Protein AF-A0A075HZK2-F1 (afdb_monomer_lite)

Secondary structure (DSSP, 8-state):
--B-TTT--B-BPPSS--TT---B-TTS-B---GGG-----PEEBTTT--EES-TT-TTTTT--GGGS-S-B--HHHHTSSSHHHHHHHHHHHH-GGG----

Organism: NCBI:txid1456333

Foldseek 3Di:
DDADPQPRHDFADPPPDDVPDDTDHPVRHRDDPCSVPPQQPFQAALQPGDGHDDSVPPCCVVDRVVPDDSNDHHPVLVPDPCSPVSSVVSCCVVPVVVVDDD

Structure (mmCIF, N/CA/C/O backbone):
data_AF-A0A075HZK2-F1
#
_entry.id   AF-A0A075HZK2-F1
#
loop_
_atom_site.group_PDB
_atom_site.id
_atom_site.type_symbol
_atom_site.label_atom_id
_atom_site.label_alt_id
_atom_site.label_comp_id
_atom_site.label_asym_id
_atom_site.label_entity_id
_atom_site.label_seq_id
_atom_site.pdbx_PDB_ins_code
_atom_site.Cartn_x
_atom_site.Cartn_y
_atom_site.Cartn_z
_atom_site.occupancy
_atom_site.B_iso_or_equiv
_atom_site.auth_seq_id
_atom_site.auth_comp_id
_atom_site.auth_asym_id
_atom_site.auth_atom_id
_atom_site.pdbx_PDB_model_num
ATOM 1 N N . MET A 1 1 ? 16.439 -8.357 -33.622 1.00 73.62 1 MET A N 1
ATOM 2 C CA . MET A 1 1 ? 16.044 -6.976 -33.263 1.00 73.62 1 MET A CA 1
ATOM 3 C C . MET A 1 1 ? 15.816 -6.953 -31.761 1.00 73.62 1 MET A C 1
ATOM 5 O O . MET A 1 1 ? 15.083 -7.829 -31.311 1.00 73.62 1 MET A O 1
ATOM 9 N N . PRO A 1 2 ? 16.485 -6.099 -30.967 1.00 88.50 2 PRO A N 1
ATOM 10 C CA . PRO A 1 2 ? 16.243 -6.085 -29.529 1.00 88.50 2 PRO A CA 1
ATOM 11 C C . PRO A 1 2 ? 14.803 -5.642 -29.257 1.00 88.50 2 PRO A C 1
ATOM 13 O O . PRO A 1 2 ? 14.248 -4.828 -29.991 1.00 88.50 2 PRO A O 1
ATOM 16 N N . SER A 1 3 ? 14.192 -6.184 -28.213 1.00 89.81 3 SER A N 1
ATOM 17 C CA . SER A 1 3 ? 12.870 -5.771 -27.755 1.00 89.81 3 SER A CA 1
ATOM 18 C C . SER A 1 3 ? 12.851 -5.680 -26.237 1.00 89.81 3 SER A C 1
ATOM 20 O O . SER A 1 3 ? 13.616 -6.350 -25.537 1.00 89.81 3 SER A O 1
ATOM 22 N N . CYS A 1 4 ? 11.977 -4.824 -25.719 1.00 86.50 4 CYS A N 1
ATOM 23 C CA . CYS A 1 4 ? 11.683 -4.800 -24.297 1.00 86.50 4 CYS A CA 1
ATOM 24 C C . CYS A 1 4 ? 10.988 -6.109 -23.903 1.00 86.50 4 CYS A C 1
ATOM 26 O O . CYS A 1 4 ? 9.945 -6.436 -24.462 1.00 86.50 4 CYS A O 1
ATOM 28 N N . ARG A 1 5 ? 11.522 -6.834 -22.913 1.00 83.25 5 ARG A N 1
ATOM 29 C CA . ARG A 1 5 ? 10.936 -8.101 -22.432 1.00 83.25 5 ARG A CA 1
ATOM 30 C C . ARG A 1 5 ? 9.567 -7.936 -21.758 1.00 83.25 5 ARG A C 1
ATOM 32 O O . ARG A 1 5 ? 8.838 -8.907 -21.637 1.00 83.25 5 ARG A O 1
ATOM 39 N N . ILE A 1 6 ? 9.229 -6.721 -21.319 1.00 82.19 6 ILE A N 1
ATOM 40 C CA . ILE A 1 6 ? 8.003 -6.433 -20.559 1.00 82.19 6 ILE A CA 1
ATOM 41 C C . ILE A 1 6 ? 6.846 -6.039 -21.483 1.00 82.19 6 ILE A C 1
ATOM 43 O O . ILE A 1 6 ? 5.732 -6.541 -21.359 1.00 82.19 6 ILE A O 1
ATOM 47 N N . CYS A 1 7 ? 7.085 -5.118 -22.421 1.00 85.50 7 CYS A N 1
ATOM 48 C CA . CYS A 1 7 ? 6.041 -4.636 -23.329 1.00 85.50 7 CYS A CA 1
ATOM 49 C C . CYS A 1 7 ? 6.147 -5.193 -24.751 1.00 85.50 7 CYS A C 1
ATOM 51 O O . CYS A 1 7 ? 5.319 -4.840 -25.586 1.00 85.50 7 CYS A O 1
ATOM 53 N N . ASN A 1 8 ? 7.141 -6.044 -25.030 1.00 86.81 8 ASN A N 1
ATOM 54 C CA . ASN A 1 8 ? 7.465 -6.584 -26.356 1.00 86.81 8 ASN A CA 1
ATOM 55 C C . ASN A 1 8 ? 7.733 -5.511 -27.426 1.00 86.81 8 ASN A C 1
ATOM 57 O O . ASN A 1 8 ? 7.808 -5.822 -28.615 1.00 86.81 8 ASN A O 1
ATOM 61 N N . LYS A 1 9 ? 7.924 -4.246 -27.021 1.00 88.88 9 LYS A N 1
ATOM 62 C CA . LYS A 1 9 ? 8.196 -3.142 -27.941 1.00 88.88 9 LYS A CA 1
ATOM 63 C C . LYS A 1 9 ? 9.569 -3.334 -28.599 1.00 88.88 9 LYS A C 1
ATOM 65 O O . LYS A 1 9 ? 10.545 -3.557 -27.875 1.00 88.88 9 LYS A O 1
ATOM 70 N N . PRO A 1 10 ? 9.676 -3.233 -29.935 1.00 91.69 10 PRO A N 1
ATOM 71 C CA . PRO A 1 10 ? 10.958 -3.267 -30.630 1.00 91.69 10 PRO A CA 1
ATOM 72 C C . PRO A 1 10 ? 11.811 -2.047 -30.275 1.00 91.69 10 PRO A C 1
ATOM 74 O O . PRO A 1 10 ? 11.316 -0.922 -30.286 1.00 91.69 10 PRO A O 1
ATOM 77 N N . LEU A 1 11 ? 13.094 -2.277 -30.016 1.00 92.94 11 LEU A N 1
ATOM 78 C CA . LEU A 1 11 ? 14.105 -1.267 -29.715 1.00 92.94 11 LEU A CA 1
ATOM 79 C C . LEU A 1 11 ? 15.227 -1.324 -30.759 1.00 92.94 11 LEU A C 1
ATOM 81 O O . LEU A 1 11 ? 15.292 -2.246 -31.581 1.00 92.94 11 LEU A O 1
ATOM 85 N N . ILE A 1 12 ? 16.129 -0.346 -30.721 1.00 93.69 12 ILE A N 1
ATOM 86 C CA . ILE A 1 12 ? 17.281 -0.270 -31.622 1.00 93.69 12 ILE A CA 1
ATOM 87 C C . ILE A 1 12 ? 18.594 -0.131 -30.847 1.00 93.69 12 ILE A C 1
ATOM 89 O O . ILE A 1 12 ? 18.651 0.467 -29.775 1.00 93.69 12 ILE A O 1
ATOM 93 N N . TRP A 1 13 ? 19.669 -0.691 -31.401 1.00 91.12 13 TRP A N 1
ATOM 94 C CA . TRP A 1 13 ? 21.030 -0.437 -30.930 1.00 91.12 13 TRP A CA 1
ATOM 95 C C . TRP A 1 13 ? 21.574 0.805 -31.631 1.00 91.12 13 TRP A C 1
ATOM 97 O O . TRP A 1 13 ? 21.607 0.846 -32.861 1.00 91.12 13 TRP A O 1
ATOM 107 N N . LYS A 1 14 ? 22.027 1.806 -30.868 1.00 86.81 14 LYS A N 1
ATOM 108 C CA . LYS A 1 14 ? 22.704 2.975 -31.439 1.00 86.81 14 LYS A CA 1
ATOM 109 C C . LYS A 1 14 ? 24.153 2.607 -31.745 1.00 86.81 14 LYS A C 1
ATOM 111 O O . LYS A 1 14 ? 24.897 2.263 -30.836 1.00 86.81 14 LYS A O 1
ATOM 116 N N . GLN A 1 15 ? 24.545 2.650 -33.015 1.00 84.19 15 GLN A N 1
ATOM 117 C CA . GLN A 1 15 ? 25.933 2.411 -33.405 1.00 84.19 15 GLN A CA 1
ATOM 118 C C . GLN A 1 15 ? 26.767 3.703 -33.321 1.00 84.19 15 GLN A C 1
ATOM 120 O O . GLN A 1 15 ? 26.261 4.768 -33.681 1.00 84.19 15 GLN A O 1
ATOM 125 N N . PRO A 1 16 ? 28.037 3.617 -32.884 1.00 86.69 16 PRO A N 1
ATOM 126 C CA . PRO A 1 16 ? 28.685 2.428 -32.319 1.00 86.69 16 PRO A CA 1
ATOM 127 C C . PRO A 1 16 ? 28.170 2.129 -30.898 1.00 86.69 16 PRO A C 1
ATOM 129 O O . PRO A 1 16 ? 28.043 3.047 -30.094 1.00 86.69 16 PRO A O 1
ATOM 132 N N . TYR A 1 17 ? 27.907 0.855 -30.583 1.00 85.62 17 TYR A N 1
ATOM 133 C CA . TYR A 1 17 ? 27.531 0.429 -29.228 1.00 85.62 17 TYR A CA 1
ATOM 134 C C . TYR A 1 17 ? 28.705 -0.259 -28.527 1.00 85.62 17 TYR A C 1
ATOM 136 O O . TYR A 1 17 ? 29.565 -0.875 -29.163 1.00 85.62 17 TYR A O 1
ATOM 144 N N . LYS A 1 18 ? 28.728 -0.175 -27.200 1.00 87.44 18 LYS A N 1
ATOM 145 C CA . LYS A 1 18 ? 29.703 -0.814 -26.314 1.00 87.44 18 LYS A CA 1
ATOM 146 C C . LYS A 1 18 ? 29.035 -1.905 -25.481 1.00 87.44 18 LYS A C 1
ATOM 148 O O . LYS A 1 18 ? 27.822 -1.918 -25.268 1.00 87.44 18 LYS A O 1
ATOM 153 N N . LYS A 1 19 ? 29.844 -2.841 -24.979 1.00 82.25 19 LYS A N 1
ATOM 154 C CA . LYS A 1 19 ? 29.381 -3.852 -24.021 1.00 82.25 19 LYS A CA 1
ATOM 155 C C . LYS A 1 19 ? 28.846 -3.139 -22.772 1.00 82.25 19 LYS A C 1
ATOM 157 O O . LYS A 1 19 ? 29.603 -2.445 -22.104 1.00 82.25 19 LYS A O 1
ATOM 162 N N . GLY A 1 20 ? 27.562 -3.328 -22.475 1.00 82.75 20 GLY A N 1
ATOM 163 C CA . GLY A 1 20 ? 26.865 -2.673 -21.362 1.00 82.75 20 GLY A CA 1
ATOM 164 C C . GLY A 1 20 ? 25.846 -1.611 -21.787 1.00 82.75 20 GLY A C 1
ATOM 165 O O . GLY A 1 20 ? 24.991 -1.256 -20.976 1.00 82.75 20 GLY A O 1
ATOM 166 N N . ASP A 1 21 ? 25.874 -1.161 -23.046 1.00 86.19 21 ASP A N 1
ATOM 167 C CA . ASP A 1 21 ? 24.846 -0.260 -23.568 1.00 86.19 21 ASP A CA 1
ATOM 168 C C . ASP A 1 21 ? 23.473 -0.944 -23.570 1.00 86.19 21 ASP A C 1
ATOM 170 O O . ASP A 1 21 ? 23.354 -2.172 -23.650 1.00 86.19 21 ASP A O 1
ATOM 174 N N . ARG A 1 22 ? 22.413 -0.138 -23.482 1.00 87.00 22 ARG A N 1
ATOM 175 C CA . ARG A 1 22 ? 21.027 -0.611 -23.540 1.00 87.00 22 ARG A CA 1
ATOM 176 C C . ARG A 1 22 ? 20.397 -0.210 -24.877 1.00 87.00 22 ARG A C 1
ATOM 178 O O . ARG A 1 22 ? 20.645 0.903 -25.339 1.00 87.00 22 ARG A O 1
ATOM 185 N N . PRO A 1 23 ? 19.561 -1.070 -25.485 1.00 91.56 23 PRO A N 1
ATOM 186 C CA . PRO A 1 23 ? 18.744 -0.684 -26.626 1.00 91.56 23 PRO A CA 1
ATOM 187 C C . PRO A 1 23 ? 17.843 0.507 -26.283 1.00 91.56 23 PRO A C 1
ATOM 189 O O . PRO A 1 23 ? 17.288 0.580 -25.185 1.00 91.56 23 PRO A O 1
ATOM 192 N N . VAL A 1 24 ? 17.688 1.415 -27.238 1.00 91.81 24 VAL A N 1
ATOM 193 C CA . VAL A 1 24 ? 16.930 2.664 -27.111 1.00 91.81 24 VAL A CA 1
ATOM 194 C C . VAL A 1 24 ? 15.725 2.669 -28.044 1.00 91.81 24 VAL A C 1
ATOM 196 O O . VAL A 1 24 ? 15.553 1.785 -28.889 1.00 91.81 24 VAL A O 1
ATOM 199 N N . GLU A 1 25 ? 14.868 3.665 -27.872 1.00 91.88 25 GLU A N 1
ATOM 200 C CA . GLU A 1 25 ? 13.781 3.967 -28.796 1.00 91.88 25 GLU A CA 1
ATOM 201 C C . GLU A 1 25 ? 14.318 4.434 -30.158 1.00 91.88 25 GLU A C 1
ATOM 203 O O . GLU A 1 25 ? 15.497 4.761 -30.313 1.00 91.88 25 GLU A O 1
ATOM 208 N N . LYS A 1 26 ? 13.447 4.479 -31.174 1.00 89.69 26 LYS A N 1
ATOM 209 C CA . LYS A 1 26 ? 13.833 4.893 -32.538 1.00 89.69 26 LYS A CA 1
ATOM 210 C C . LYS A 1 26 ? 14.387 6.320 -32.610 1.00 89.69 26 LYS A C 1
ATOM 212 O O . LYS A 1 26 ? 15.201 6.606 -33.479 1.00 89.69 26 LYS A O 1
ATOM 217 N N . ASP A 1 27 ? 13.948 7.189 -31.706 1.00 89.31 27 ASP A N 1
ATOM 218 C CA . ASP A 1 27 ? 14.420 8.570 -31.559 1.00 89.31 27 ASP A CA 1
ATOM 219 C C . ASP A 1 27 ? 15.730 8.681 -30.751 1.00 89.31 27 ASP A C 1
ATOM 221 O O . ASP A 1 27 ? 16.282 9.769 -30.600 1.00 89.31 27 ASP A O 1
ATOM 225 N N . GLY A 1 28 ? 16.251 7.559 -30.246 1.00 86.12 28 GLY A N 1
ATOM 226 C CA . GLY A 1 28 ? 17.453 7.499 -29.421 1.00 86.12 28 GLY A CA 1
ATOM 227 C C . GLY A 1 28 ? 17.221 7.737 -27.927 1.00 86.12 28 GLY A C 1
ATOM 228 O O . GLY A 1 28 ? 18.193 7.707 -27.169 1.00 86.12 28 GLY A O 1
ATOM 229 N N . SER A 1 29 ? 15.979 7.952 -27.486 1.00 88.94 29 SER A N 1
ATOM 230 C CA . SER A 1 29 ? 15.645 8.111 -26.070 1.00 88.94 29 SER A CA 1
ATOM 231 C C . SER A 1 29 ? 15.694 6.781 -25.306 1.00 88.94 29 SER A C 1
ATOM 233 O O . SER A 1 29 ? 15.526 5.691 -25.862 1.00 88.94 29 SER A O 1
ATOM 235 N N . ILE A 1 30 ? 15.948 6.855 -23.996 1.00 86.56 30 ILE A N 1
ATOM 236 C CA . ILE A 1 30 ? 15.929 5.675 -23.124 1.00 86.56 30 ILE A CA 1
ATOM 237 C C . ILE A 1 30 ? 14.500 5.124 -23.077 1.00 86.56 30 ILE A C 1
ATOM 239 O O . ILE A 1 30 ? 13.562 5.844 -22.739 1.00 86.56 30 ILE A O 1
ATOM 243 N N . HIS A 1 31 ? 14.342 3.828 -23.357 1.00 88.06 31 HIS A N 1
ATOM 244 C CA . HIS A 1 31 ? 13.045 3.163 -23.272 1.00 88.06 31 HIS A CA 1
ATOM 245 C C . HIS A 1 31 ? 12.540 3.129 -21.822 1.00 88.06 31 HIS A C 1
ATOM 247 O O . HIS A 1 31 ? 13.047 2.372 -20.992 1.00 88.06 31 HIS A O 1
ATOM 253 N N . ASN A 1 32 ? 11.511 3.923 -21.530 1.00 83.25 32 ASN A N 1
ATOM 254 C CA . ASN A 1 32 ? 10.798 3.902 -20.258 1.00 83.25 32 ASN A CA 1
ATOM 255 C C . ASN A 1 32 ? 9.532 3.046 -20.410 1.00 83.25 32 ASN A C 1
ATOM 257 O O . ASN A 1 32 ? 8.541 3.476 -21.002 1.00 83.25 32 ASN A O 1
ATOM 261 N N . CYS A 1 33 ? 9.584 1.800 -19.935 1.00 78.88 33 CYS A N 1
ATOM 262 C CA . CYS A 1 33 ? 8.471 0.868 -20.074 1.00 78.88 33 CYS A CA 1
ATOM 263 C C . CYS A 1 33 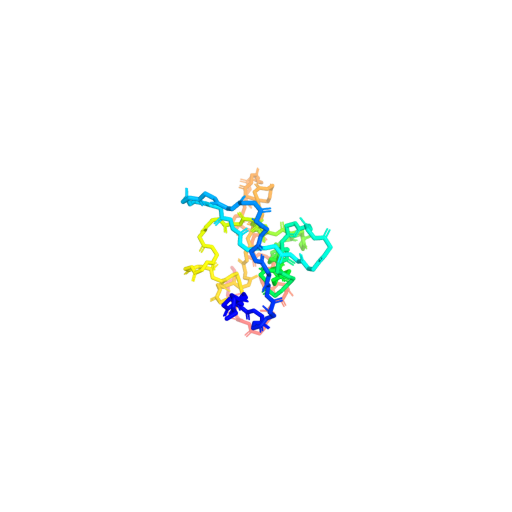? 7.323 1.272 -19.138 1.00 78.88 33 CYS A C 1
ATOM 265 O O . CYS A 1 33 ? 7.365 1.007 -17.940 1.00 78.88 33 CYS A O 1
ATOM 267 N N . SER A 1 34 ? 6.261 1.859 -19.688 1.00 68.00 34 SER A N 1
ATOM 268 C CA . SER A 1 34 ? 5.064 2.238 -18.926 1.00 68.00 34 SER A CA 1
ATOM 269 C C . SER A 1 34 ? 4.358 1.047 -18.270 1.00 68.00 34 SER A C 1
ATOM 271 O O . SER A 1 34 ? 3.777 1.216 -17.210 1.00 68.00 34 SER A O 1
ATOM 273 N N . LYS A 1 35 ? 4.485 -0.176 -18.811 1.00 59.97 35 LYS A N 1
ATOM 274 C CA . LYS A 1 35 ? 3.990 -1.405 -18.154 1.00 59.97 35 LYS A CA 1
ATOM 275 C C . LYS A 1 35 ? 4.750 -1.783 -16.874 1.00 59.97 35 LYS A C 1
ATOM 277 O O . LYS A 1 35 ? 4.263 -2.627 -16.134 1.00 59.97 35 LYS A O 1
ATOM 282 N N . LEU A 1 36 ? 5.923 -1.192 -16.624 1.00 55.22 36 LEU A N 1
ATOM 283 C CA . LEU A 1 36 ? 6.630 -1.326 -15.346 1.00 55.22 36 LEU A CA 1
ATOM 284 C C . LEU A 1 36 ? 6.002 -0.433 -14.266 1.00 55.22 36 LEU A C 1
ATOM 286 O O . LEU A 1 36 ? 6.058 -0.750 -13.086 1.00 55.22 36 LEU A O 1
ATOM 290 N N . ARG A 1 37 ? 5.363 0.668 -14.679 1.00 51.38 37 ARG A N 1
ATOM 291 C CA . ARG A 1 37 ? 4.537 1.507 -13.816 1.00 51.38 37 ARG A CA 1
ATOM 292 C C . ARG A 1 37 ? 3.138 0.907 -13.756 1.00 51.38 37 ARG A C 1
ATOM 294 O O . ARG A 1 37 ? 2.184 1.487 -14.266 1.00 51.38 37 ARG A O 1
ATOM 301 N N . LYS A 1 38 ? 2.995 -0.264 -13.132 1.00 50.62 38 LYS A N 1
ATOM 302 C CA . LYS A 1 38 ? 1.760 -0.454 -12.372 1.00 50.62 38 LYS A CA 1
ATOM 303 C C . LYS A 1 38 ? 1.820 0.648 -11.323 1.00 50.62 38 LYS A C 1
ATOM 305 O O . LYS A 1 38 ? 2.712 0.632 -10.481 1.00 50.62 38 LYS A O 1
ATOM 310 N N . GLU A 1 39 ? 0.981 1.667 -11.466 1.00 51.44 39 GLU A N 1
ATOM 311 C CA . GLU A 1 39 ? 0.680 2.536 -10.338 1.00 51.44 39 GLU A CA 1
ATOM 312 C C . GLU A 1 39 ? 0.203 1.585 -9.244 1.00 51.44 39 GLU A C 1
ATOM 314 O O . GLU A 1 39 ? -0.846 0.957 -9.373 1.00 51.44 39 GLU A O 1
ATOM 319 N N . ASN A 1 40 ? 1.063 1.334 -8.256 1.00 56.12 40 ASN A N 1
ATOM 320 C CA . ASN A 1 40 ? 0.650 0.579 -7.093 1.00 56.12 40 ASN A CA 1
ATOM 321 C C . ASN A 1 40 ? -0.376 1.465 -6.411 1.00 56.12 40 ASN A C 1
ATOM 323 O O . ASN A 1 40 ? -0.056 2.578 -5.996 1.00 56.12 40 ASN A O 1
ATOM 327 N N . GLU A 1 41 ? -1.619 1.005 -6.377 1.00 66.56 41 GLU A N 1
ATOM 328 C CA . GLU A 1 41 ? -2.626 1.650 -5.559 1.00 66.56 41 GLU A CA 1
ATOM 329 C C . GLU A 1 41 ? -2.143 1.546 -4.113 1.00 66.56 41 GLU A C 1
ATOM 331 O O . GLU A 1 41 ? -2.046 0.444 -3.563 1.00 66.56 41 GLU A O 1
ATOM 336 N N . ASP A 1 42 ? -1.769 2.692 -3.538 1.00 71.38 42 ASP A N 1
ATOM 337 C CA . ASP A 1 42 ? -1.426 2.784 -2.126 1.00 71.38 42 ASP A CA 1
ATOM 338 C C . ASP A 1 42 ? -2.583 2.206 -1.305 1.00 71.38 42 ASP A C 1
ATOM 340 O O . ASP A 1 42 ? -3.763 2.496 -1.548 1.00 71.38 42 ASP A O 1
ATOM 344 N N . LEU A 1 43 ? -2.242 1.413 -0.293 1.00 81.06 43 LEU A N 1
ATOM 345 C CA . LEU A 1 43 ? -3.224 0.959 0.679 1.00 81.06 43 LEU A CA 1
ATOM 346 C C . LEU A 1 43 ? -3.734 2.153 1.473 1.00 81.06 43 LEU A C 1
ATOM 348 O O . LEU A 1 43 ? -3.069 3.180 1.603 1.00 81.06 43 LEU A O 1
ATOM 352 N N . LYS A 1 44 ? -4.925 2.023 2.045 1.00 88.19 44 LYS A N 1
ATOM 353 C CA . LYS A 1 44 ? -5.498 3.077 2.880 1.00 88.19 44 LYS A CA 1
ATOM 354 C C . LYS A 1 44 ? -5.336 2.733 4.345 1.00 88.19 44 LYS A C 1
ATOM 356 O O . LYS A 1 44 ? -5.513 1.593 4.763 1.00 88.19 44 LYS A O 1
ATOM 361 N N . CYS A 1 45 ? -5.018 3.747 5.139 1.00 91.62 45 CYS A N 1
ATOM 362 C CA . CYS A 1 45 ? -5.019 3.629 6.584 1.00 91.62 45 CYS A CA 1
ATOM 363 C C . CYS A 1 45 ? -6.453 3.388 7.053 1.00 91.62 45 CYS A C 1
ATOM 365 O O . CYS A 1 45 ? -7.330 4.211 6.799 1.00 91.62 45 CYS A O 1
ATOM 367 N N . VAL A 1 46 ? -6.696 2.319 7.806 1.00 93.06 46 VAL A N 1
ATOM 368 C CA . VAL A 1 46 ? -8.037 2.030 8.322 1.00 93.06 46 VAL A CA 1
ATOM 369 C C . VAL A 1 46 ? -8.552 3.146 9.235 1.00 93.06 46 VAL A C 1
ATOM 371 O O . VAL A 1 46 ? -9.749 3.402 9.254 1.00 93.06 46 VAL A O 1
ATOM 374 N N . ILE A 1 47 ? -7.665 3.878 9.920 1.00 94.06 47 ILE A N 1
ATOM 375 C CA . ILE A 1 47 ? -8.043 4.963 10.839 1.00 94.06 47 ILE A CA 1
ATOM 376 C C . ILE A 1 47 ? -8.368 6.266 10.095 1.00 94.06 47 ILE A C 1
ATOM 378 O O . ILE A 1 47 ? -9.376 6.893 10.395 1.00 94.06 47 ILE A O 1
ATOM 382 N N . CYS A 1 48 ? -7.529 6.696 9.147 1.00 93.81 48 CYS A N 1
ATOM 383 C CA . CYS A 1 48 ? -7.624 8.042 8.556 1.00 93.81 48 CYS A CA 1
ATOM 384 C C . CYS A 1 48 ? -7.762 8.083 7.029 1.00 93.81 48 CYS A C 1
ATOM 386 O O . CYS A 1 48 ? -7.737 9.168 6.457 1.00 93.81 48 CYS A O 1
ATOM 388 N N . ASP A 1 49 ? -7.829 6.927 6.367 1.00 91.19 49 ASP A N 1
ATOM 389 C CA . ASP A 1 49 ? -7.885 6.757 4.905 1.00 91.19 49 ASP A CA 1
ATOM 390 C C . ASP A 1 49 ? -6.706 7.350 4.117 1.00 91.19 49 ASP A C 1
ATOM 392 O O . ASP A 1 49 ? -6.693 7.301 2.888 1.00 91.19 49 ASP A O 1
ATOM 396 N N . GLY A 1 50 ? -5.684 7.867 4.804 1.00 88.88 50 GLY A N 1
ATOM 397 C CA . GLY A 1 50 ? -4.448 8.324 4.175 1.00 88.88 50 GLY A CA 1
ATOM 398 C C . GLY A 1 50 ? -3.662 7.174 3.544 1.00 88.88 50 GLY A C 1
ATOM 399 O O . GLY A 1 50 ? -3.765 6.035 4.001 1.00 88.88 50 GLY A O 1
ATOM 400 N N . SER A 1 51 ? -2.854 7.488 2.529 1.00 86.00 51 SER A N 1
ATOM 401 C CA . SER A 1 51 ? -1.992 6.520 1.843 1.00 86.00 51 SER A CA 1
ATOM 402 C C . SER A 1 51 ? -1.036 5.805 2.801 1.00 86.00 51 SER A C 1
ATOM 404 O O . SER A 1 51 ? -0.393 6.424 3.659 1.00 86.00 51 SER A O 1
ATOM 406 N N . VAL A 1 52 ? -0.935 4.491 2.627 1.00 84.38 52 VAL A N 1
ATOM 407 C CA . VAL A 1 52 ? -0.063 3.569 3.349 1.00 84.38 52 VAL A CA 1
ATOM 408 C C . VAL A 1 52 ? 0.671 2.706 2.336 1.00 84.38 52 VAL A C 1
ATOM 410 O O . VAL A 1 52 ? 0.083 2.183 1.394 1.00 84.38 52 VAL A O 1
ATOM 413 N N . GLY A 1 53 ? 1.965 2.528 2.572 1.00 73.94 53 GLY A N 1
ATOM 414 C CA . GLY A 1 53 ? 2.858 1.857 1.640 1.00 73.94 53 GLY A CA 1
ATOM 415 C C . GLY A 1 53 ? 3.801 2.841 0.959 1.00 73.94 53 GLY A C 1
ATOM 416 O O . GLY A 1 53 ? 3.703 4.056 1.129 1.00 73.94 53 GLY A O 1
ATOM 417 N N . CYS A 1 54 ? 4.779 2.288 0.248 1.00 67.75 54 CYS A N 1
ATOM 418 C CA . CYS A 1 54 ? 5.697 3.053 -0.579 1.00 67.75 54 CYS A CA 1
ATOM 419 C C . CYS A 1 54 ? 5.386 2.740 -2.047 1.00 67.75 54 CYS A C 1
ATOM 421 O O . CYS A 1 54 ? 5.503 1.572 -2.432 1.00 67.75 54 CYS A O 1
ATOM 423 N N . PRO A 1 55 ? 5.087 3.743 -2.891 1.00 61.59 55 PRO A N 1
ATOM 424 C CA . PRO A 1 55 ? 4.856 3.513 -4.318 1.00 61.59 55 PRO A CA 1
ATOM 425 C C . PRO A 1 55 ? 6.111 2.992 -5.041 1.00 61.59 55 PRO A C 1
ATOM 427 O O . PRO A 1 55 ? 6.005 2.399 -6.111 1.00 61.59 55 PRO A O 1
ATOM 430 N N . ASN A 1 56 ? 7.291 3.173 -4.432 1.00 64.62 56 ASN A N 1
ATOM 431 C CA . ASN A 1 56 ? 8.592 2.692 -4.904 1.00 64.62 56 ASN A CA 1
ATOM 432 C C . ASN A 1 56 ? 9.184 1.616 -3.975 1.00 64.62 56 ASN A C 1
ATOM 434 O O . ASN A 1 56 ? 10.393 1.608 -3.742 1.00 64.62 56 ASN A O 1
ATOM 438 N N . CYS A 1 57 ? 8.353 0.758 -3.375 1.00 69.62 57 CYS A N 1
ATOM 439 C CA . CYS A 1 57 ? 8.848 -0.328 -2.531 1.00 69.62 57 CYS A CA 1
ATOM 440 C C . CYS A 1 57 ? 9.789 -1.242 -3.335 1.00 69.62 57 CYS A C 1
ATOM 442 O O . CYS A 1 57 ? 9.390 -1.803 -4.352 1.00 69.62 57 CYS A O 1
ATOM 444 N N . GLU A 1 58 ? 11.031 -1.412 -2.878 1.00 68.56 58 GLU A N 1
ATOM 445 C CA . GLU A 1 58 ? 12.010 -2.285 -3.545 1.00 68.56 58 GLU A CA 1
ATOM 446 C C . GLU A 1 58 ? 11.641 -3.775 -3.456 1.00 68.56 58 GLU A C 1
ATOM 448 O O . GLU A 1 58 ? 12.084 -4.566 -4.280 1.00 68.56 58 GLU A O 1
ATOM 453 N N . PHE A 1 59 ? 10.763 -4.136 -2.513 1.00 70.56 59 PHE A N 1
ATOM 454 C CA . PHE A 1 59 ? 10.231 -5.487 -2.316 1.00 70.56 59 PHE A CA 1
ATOM 455 C C . PHE A 1 59 ? 8.868 -5.709 -2.987 1.00 70.56 59 PHE A C 1
ATOM 457 O O . PHE A 1 59 ? 8.185 -6.675 -2.667 1.00 70.56 59 PHE A O 1
ATOM 464 N N . ILE A 1 60 ? 8.420 -4.822 -3.882 1.00 68.25 60 ILE A N 1
ATOM 465 C CA . ILE A 1 60 ? 7.078 -4.909 -4.488 1.00 68.25 60 ILE A CA 1
ATOM 466 C C . ILE A 1 60 ? 6.844 -6.213 -5.267 1.00 68.25 60 ILE A C 1
ATOM 468 O O . ILE A 1 60 ? 5.717 -6.697 -5.323 1.00 68.25 60 ILE A O 1
ATOM 472 N N . GLU A 1 61 ? 7.899 -6.791 -5.852 1.00 68.38 61 GLU A N 1
ATOM 473 C CA . GLU A 1 61 ? 7.799 -8.066 -6.575 1.00 68.38 61 GLU A CA 1
ATOM 474 C C . GLU A 1 61 ? 7.500 -9.244 -5.632 1.00 68.38 61 GLU A C 1
ATOM 476 O O . GLU A 1 61 ? 6.845 -10.197 -6.048 1.00 68.38 61 GLU A O 1
ATOM 481 N N . ASP A 1 62 ? 7.899 -9.137 -4.360 1.00 71.00 62 ASP A N 1
ATOM 482 C CA . ASP A 1 62 ? 7.681 -10.153 -3.324 1.00 71.00 62 ASP A CA 1
ATOM 483 C C . ASP A 1 62 ? 6.498 -9.819 -2.394 1.00 71.00 62 ASP A C 1
ATOM 485 O O . ASP A 1 62 ? 5.949 -10.695 -1.727 1.00 71.00 62 ASP A O 1
ATOM 489 N N . CYS A 1 63 ? 6.100 -8.546 -2.328 1.00 68.25 63 CYS A N 1
ATOM 490 C CA . CYS A 1 63 ? 5.063 -8.025 -1.443 1.00 68.25 63 CYS A CA 1
ATOM 491 C C . CYS A 1 63 ? 4.158 -7.065 -2.218 1.00 68.25 63 CYS A C 1
ATOM 493 O O . CYS A 1 63 ? 4.301 -5.840 -2.153 1.00 68.25 63 CYS A O 1
ATOM 495 N N . ASN A 1 64 ? 3.223 -7.642 -2.973 1.00 72.38 64 ASN A N 1
ATOM 496 C CA . ASN A 1 64 ? 2.185 -6.888 -3.658 1.00 72.38 64 ASN A CA 1
ATOM 497 C C . ASN A 1 64 ? 1.224 -6.276 -2.615 1.00 72.38 64 ASN A C 1
ATOM 499 O O . ASN A 1 64 ? 0.563 -7.028 -1.895 1.00 72.38 64 ASN A O 1
ATOM 503 N N . PRO A 1 65 ? 1.083 -4.939 -2.532 1.00 71.06 65 PRO A N 1
ATOM 504 C CA . PRO A 1 65 ? 0.224 -4.276 -1.555 1.00 71.06 65 PRO A CA 1
ATOM 505 C C . PRO A 1 65 ? -1.241 -4.705 -1.670 1.00 71.06 65 PRO A C 1
ATOM 507 O O . PRO A 1 65 ? -1.965 -4.702 -0.687 1.00 71.06 65 PRO A O 1
ATOM 510 N N . GLN A 1 66 ? -1.679 -5.122 -2.856 1.00 72.44 66 GLN A N 1
ATOM 511 C CA . GLN A 1 66 ? -3.044 -5.607 -3.065 1.00 72.44 66 GLN A CA 1
ATOM 512 C C . GLN A 1 66 ? -3.288 -7.009 -2.483 1.00 72.44 66 GLN A C 1
ATOM 514 O O . GLN A 1 66 ? -4.436 -7.372 -2.246 1.00 72.44 66 GLN A O 1
ATOM 519 N N . ASP A 1 67 ? -2.225 -7.778 -2.227 1.00 77.19 67 ASP A N 1
ATOM 520 C CA . ASP A 1 67 ? -2.307 -9.130 -1.663 1.00 77.19 67 ASP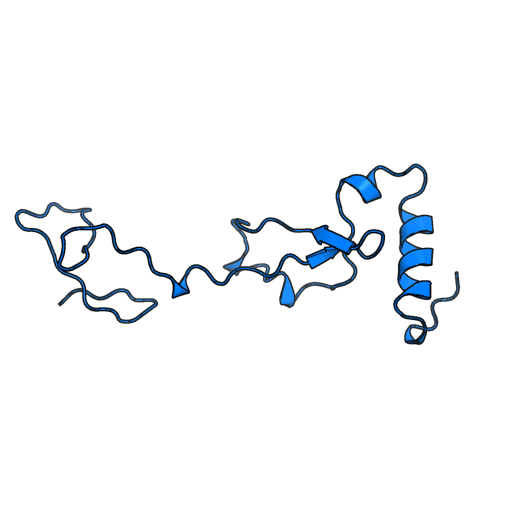 A CA 1
ATOM 521 C C . ASP A 1 67 ? -2.101 -9.143 -0.136 1.00 77.19 67 ASP A C 1
ATOM 523 O O . ASP A 1 67 ? -2.288 -10.178 0.509 1.00 77.19 67 ASP A O 1
ATOM 527 N N . VAL A 1 68 ? -1.729 -8.007 0.468 1.00 74.81 68 VAL A N 1
ATOM 528 C CA . VAL A 1 68 ? -1.667 -7.873 1.930 1.00 74.81 68 VAL A CA 1
ATOM 529 C C . VAL A 1 68 ? -3.010 -7.418 2.501 1.00 74.81 68 VAL A C 1
ATOM 531 O O . VAL A 1 68 ? -3.900 -6.954 1.791 1.00 74.81 68 VAL A O 1
ATOM 534 N N . SER A 1 69 ? -3.175 -7.561 3.818 1.00 79.19 69 SER A N 1
ATOM 535 C CA . SER A 1 69 ? -4.400 -7.138 4.500 1.00 79.19 69 SER A CA 1
ATOM 536 C C . SER A 1 69 ? -4.713 -5.662 4.209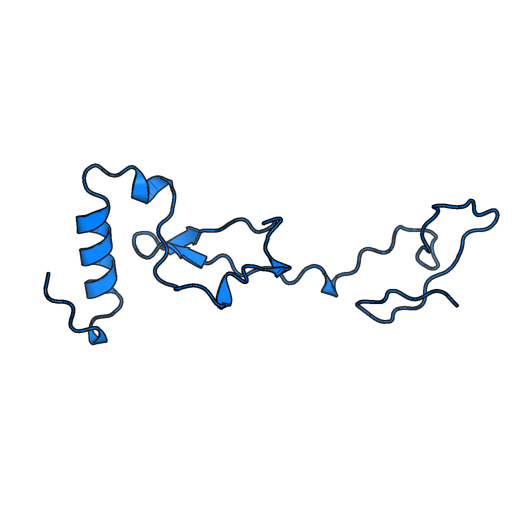 1.00 79.19 69 SER A C 1
ATOM 538 O O . SER A 1 69 ? -3.857 -4.814 4.459 1.00 79.19 69 SER A O 1
ATOM 540 N N . PRO A 1 70 ? -5.946 -5.317 3.791 1.00 77.31 70 PRO A N 1
ATOM 541 C CA . PRO A 1 70 ? -6.346 -3.928 3.566 1.00 77.31 70 PRO A CA 1
ATOM 542 C C . PRO A 1 70 ? -6.496 -3.132 4.874 1.00 77.31 70 PRO A C 1
ATOM 544 O O . PRO A 1 70 ? -6.719 -1.924 4.846 1.00 77.31 70 PRO A O 1
ATOM 547 N N . LEU A 1 71 ? -6.383 -3.787 6.034 1.00 87.56 71 LEU A N 1
ATOM 548 C CA . LEU A 1 71 ? -6.495 -3.173 7.357 1.00 87.56 71 LEU A CA 1
ATOM 549 C C . LEU A 1 71 ? -5.153 -2.581 7.822 1.00 87.56 71 LEU A C 1
ATOM 551 O O . LEU A 1 71 ? -4.677 -2.864 8.920 1.00 87.56 71 LEU A O 1
ATOM 555 N N . CYS A 1 72 ? -4.501 -1.787 6.977 1.00 88.44 72 CYS A N 1
ATOM 556 C CA . CYS A 1 72 ? -3.220 -1.172 7.315 1.00 88.44 72 CYS A CA 1
ATOM 557 C C . CYS A 1 72 ? -3.384 0.082 8.188 1.00 88.44 72 CYS A C 1
ATOM 559 O O . CYS A 1 72 ? -4.424 0.736 8.193 1.00 88.44 72 CYS A O 1
ATOM 561 N N . ILE A 1 73 ? -2.319 0.466 8.895 1.00 91.25 73 ILE A N 1
ATOM 562 C CA . ILE A 1 73 ? -2.224 1.719 9.658 1.00 91.25 73 ILE A CA 1
ATOM 563 C C . ILE A 1 73 ? -1.027 2.540 9.156 1.00 91.25 73 ILE A C 1
ATOM 565 O O . ILE A 1 73 ? 0.027 1.984 8.857 1.00 91.25 73 ILE A O 1
ATOM 569 N N . CYS A 1 74 ? -1.174 3.863 9.032 1.00 91.12 74 CYS A N 1
ATOM 570 C CA . CYS A 1 74 ? -0.068 4.743 8.640 1.00 91.12 74 CYS A CA 1
ATOM 571 C C . CYS A 1 74 ? 0.834 5.092 9.838 1.00 91.12 74 CYS A C 1
ATOM 573 O O . CYS A 1 74 ? 0.380 5.100 10.984 1.00 91.12 74 CYS A O 1
ATOM 575 N N . LYS A 1 75 ? 2.090 5.490 9.575 1.00 89.88 75 LYS A N 1
ATOM 576 C CA . LYS A 1 75 ? 3.073 5.851 10.620 1.00 89.88 75 LYS A CA 1
ATOM 577 C C . LYS A 1 75 ? 2.563 6.927 11.589 1.00 89.88 75 LYS A C 1
ATOM 579 O O . LYS A 1 75 ? 2.855 6.877 12.775 1.00 89.88 75 LYS A O 1
ATOM 584 N N . LYS A 1 76 ? 1.782 7.894 11.094 1.00 93.06 76 LYS A N 1
ATOM 585 C CA . LYS A 1 76 ? 1.207 8.960 11.932 1.00 93.06 76 LYS A CA 1
ATOM 586 C C . LYS A 1 76 ? 0.198 8.404 12.936 1.00 93.06 76 LYS A C 1
ATOM 588 O O . LYS A 1 76 ? 0.207 8.803 14.091 1.00 93.06 76 LYS A O 1
ATOM 593 N N . CYS A 1 77 ? -0.656 7.479 12.501 1.00 94.19 77 CYS A N 1
ATOM 594 C CA . CYS A 1 77 ? -1.647 6.856 13.371 1.00 94.19 77 CYS A CA 1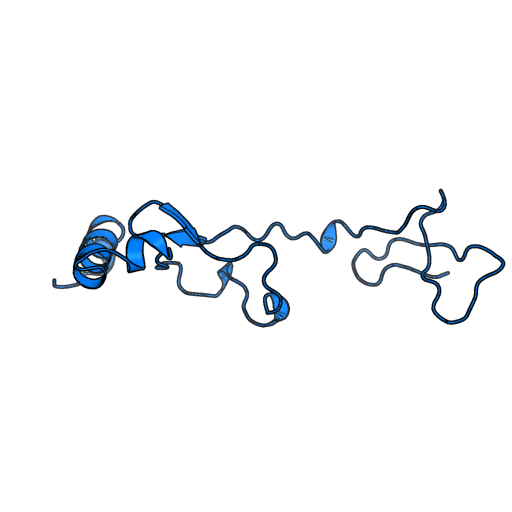
ATOM 595 C C . CYS A 1 77 ? -1.025 5.820 14.321 1.00 94.19 77 CYS A C 1
ATOM 597 O O . CYS A 1 77 ? -1.538 5.627 15.416 1.00 94.19 77 CYS A O 1
ATOM 599 N N . GLU A 1 78 ? 0.095 5.199 13.941 1.00 92.31 78 GLU A N 1
ATOM 600 C CA . GLU A 1 78 ? 0.902 4.354 14.836 1.00 92.31 78 GLU A CA 1
ATOM 601 C C . GLU A 1 78 ? 1.494 5.148 16.017 1.00 92.31 78 GLU A C 1
ATOM 603 O O . GLU A 1 78 ? 1.753 4.579 17.067 1.00 92.31 78 GLU A O 1
ATOM 608 N N . GLN A 1 79 ? 1.696 6.461 15.865 1.00 94.19 79 GLN A N 1
ATOM 609 C CA . GLN A 1 79 ? 2.257 7.342 16.899 1.00 94.19 79 GLN A CA 1
ATOM 610 C C . GLN A 1 79 ? 1.202 7.992 17.810 1.00 94.19 79 GLN A C 1
ATOM 612 O O . GLN A 1 79 ? 1.537 8.878 18.596 1.00 94.19 79 GLN A O 1
ATOM 617 N N . LEU A 1 80 ? -0.069 7.596 17.701 1.00 93.31 80 LEU A N 1
ATOM 618 C CA . LEU A 1 80 ? -1.104 8.032 18.641 1.00 93.31 80 LEU A CA 1
ATOM 619 C C . LEU A 1 80 ? -0.816 7.498 20.052 1.00 93.31 80 LEU A C 1
ATOM 621 O O . LEU A 1 80 ? -0.085 6.528 20.221 1.00 93.31 80 LEU A O 1
ATOM 625 N N . GLU A 1 81 ? -1.420 8.119 21.064 1.00 92.31 81 GLU A N 1
ATOM 626 C CA . GLU A 1 81 ? -1.256 7.705 22.465 1.00 92.31 81 GLU A CA 1
ATOM 627 C C . GLU A 1 81 ? -1.733 6.259 22.702 1.00 92.31 81 GLU A C 1
ATOM 629 O O . GLU A 1 81 ? -1.059 5.490 23.380 1.00 92.31 81 GLU A O 1
ATOM 634 N N . ASP A 1 82 ? -2.845 5.863 22.067 1.00 94.00 82 ASP A N 1
ATOM 635 C CA . ASP A 1 82 ? -3.328 4.477 22.025 1.00 94.00 82 ASP A CA 1
ATOM 636 C C . ASP A 1 82 ? -3.727 4.065 20.589 1.00 94.00 82 ASP A C 1
ATOM 638 O O . ASP A 1 82 ? -4.900 4.160 20.181 1.00 94.00 82 ASP A O 1
ATOM 642 N N . PRO A 1 83 ? -2.749 3.618 19.779 1.00 91.94 83 PRO A N 1
ATOM 643 C CA . PRO A 1 83 ? -2.970 3.232 18.388 1.00 91.94 83 PRO A CA 1
ATOM 644 C C . PRO A 1 83 ? -3.862 1.998 18.262 1.00 91.94 83 PRO A C 1
ATOM 646 O O . PRO A 1 83 ? -4.631 1.886 17.309 1.00 91.94 83 PRO A O 1
ATOM 649 N N . PHE A 1 84 ? -3.782 1.075 19.225 1.00 92.75 84 PHE A N 1
ATOM 650 C CA . PHE A 1 84 ? -4.497 -0.195 19.171 1.00 92.75 84 PHE A CA 1
ATOM 651 C C . PHE A 1 84 ? -5.995 -0.012 19.404 1.00 92.75 84 PHE A C 1
ATOM 653 O O . PHE A 1 84 ? -6.806 -0.552 18.646 1.00 92.75 84 PHE A O 1
ATOM 660 N N . THR A 1 85 ? -6.378 0.791 20.399 1.00 93.31 85 THR A N 1
ATOM 661 C CA . THR A 1 85 ? -7.793 1.120 20.621 1.00 93.31 85 THR A CA 1
ATOM 662 C C . THR A 1 85 ? -8.364 1.912 19.452 1.00 93.31 85 THR A C 1
ATOM 664 O O . THR A 1 85 ? -9.470 1.617 18.995 1.00 93.31 85 THR A O 1
ATOM 667 N N . SER A 1 86 ? -7.603 2.872 18.920 1.00 93.81 86 SER A N 1
ATOM 668 C CA . SER A 1 86 ? -8.010 3.656 17.746 1.00 93.81 86 SER A CA 1
ATOM 669 C C . SER A 1 86 ? -8.216 2.766 16.515 1.00 93.81 86 SER A C 1
ATOM 671 O O . SER A 1 86 ? -9.221 2.888 15.817 1.00 93.81 86 SER A O 1
ATOM 673 N N . TYR A 1 87 ? -7.309 1.812 16.296 1.00 93.56 87 TYR A N 1
ATOM 674 C CA . TYR A 1 87 ? -7.412 0.812 15.238 1.00 93.56 87 TYR A CA 1
ATOM 675 C C . TYR A 1 87 ? -8.655 -0.067 15.402 1.00 93.56 87 TYR A C 1
ATOM 677 O O . TYR A 1 87 ? -9.446 -0.181 14.470 1.00 93.56 87 TYR A O 1
ATOM 685 N N . LYS A 1 88 ? -8.874 -0.647 16.591 1.00 92.06 88 LYS A N 1
ATOM 686 C CA . LYS A 1 88 ? -10.046 -1.496 16.861 1.00 92.06 88 LYS A CA 1
ATOM 687 C C . LYS A 1 88 ? -11.359 -0.776 16.574 1.00 92.06 88 LYS A C 1
ATOM 689 O O . LYS A 1 88 ? -12.217 -1.344 15.901 1.00 92.06 88 LYS A O 1
ATOM 694 N N . LYS A 1 89 ? -11.495 0.464 17.060 1.00 92.00 89 LYS A N 1
ATOM 695 C CA . LYS A 1 89 ? -12.678 1.298 16.806 1.00 92.00 89 LYS A CA 1
ATOM 696 C C . LYS A 1 89 ? -12.898 1.489 15.308 1.00 92.00 89 LYS A C 1
ATOM 698 O O . LYS A 1 89 ? -13.970 1.153 14.818 1.00 92.00 89 LYS A O 1
ATOM 703 N N . ALA A 1 90 ? -11.860 1.903 14.579 1.00 93.19 90 ALA A N 1
ATOM 704 C CA . ALA A 1 90 ? -11.944 2.113 13.137 1.00 93.19 90 ALA A CA 1
ATOM 705 C C . ALA A 1 90 ? -12.317 0.834 12.366 1.00 93.19 90 ALA A C 1
ATOM 707 O O . ALA A 1 90 ? -13.117 0.889 11.434 1.00 93.19 90 ALA A O 1
ATOM 708 N N . VAL A 1 91 ? -11.778 -0.328 12.756 1.00 92.00 91 VAL A N 1
ATOM 709 C CA . VAL A 1 91 ? -12.123 -1.605 12.114 1.00 92.00 91 VAL A CA 1
ATOM 710 C C . VAL A 1 91 ? -13.587 -1.970 12.366 1.00 92.00 91 VAL A C 1
ATOM 712 O O . VAL A 1 91 ? -14.268 -2.366 11.427 1.00 92.00 91 VAL A O 1
ATOM 715 N N . VAL A 1 92 ? -14.102 -1.823 13.590 1.00 91.38 92 VAL A N 1
ATOM 716 C CA . VAL A 1 92 ? -15.516 -2.130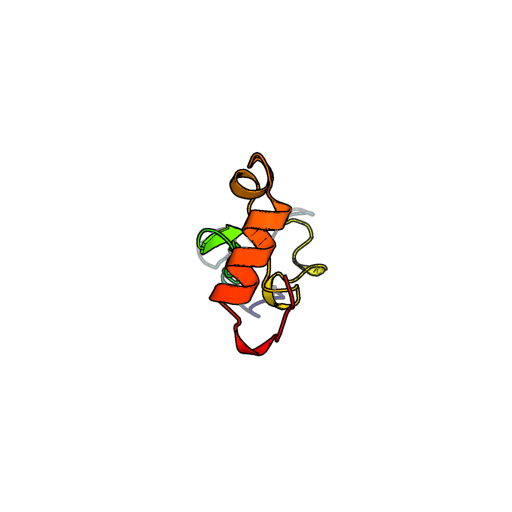 13.881 1.00 91.38 92 VAL A CA 1
ATOM 717 C C . VAL A 1 92 ? -16.468 -1.173 13.175 1.00 91.38 92 VAL A C 1
ATOM 719 O O . VAL A 1 92 ? -17.479 -1.615 12.634 1.00 91.38 92 VAL A O 1
ATOM 722 N N . GLU A 1 93 ? -16.132 0.115 13.133 1.00 89.69 93 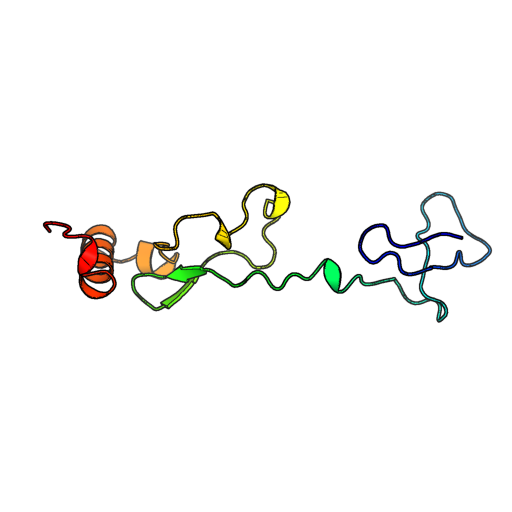GLU A N 1
ATOM 723 C CA . GLU A 1 93 ? -16.932 1.124 12.436 1.00 89.69 93 GLU A CA 1
ATOM 724 C C . GLU A 1 93 ? -16.968 0.881 10.922 1.00 89.69 93 GLU A C 1
ATOM 726 O O . GLU A 1 93 ? -18.035 0.945 10.311 1.00 89.69 93 GLU A O 1
ATOM 731 N N . LYS A 1 94 ? -15.818 0.571 10.306 1.00 90.12 94 LYS A N 1
ATOM 732 C CA . LYS A 1 94 ? -15.716 0.367 8.850 1.00 90.12 94 LYS A CA 1
ATOM 733 C C . LYS A 1 94 ? -16.146 -1.023 8.394 1.00 90.12 94 LYS A C 1
ATOM 735 O O . LYS A 1 94 ? -16.590 -1.182 7.258 1.00 90.12 94 LYS A O 1
ATOM 740 N N . PHE A 1 95 ? -16.030 -2.024 9.261 1.00 88.00 95 PHE A N 1
ATOM 741 C CA . PHE A 1 95 ? -16.315 -3.420 8.941 1.00 88.00 95 PHE A CA 1
ATOM 742 C C . PHE A 1 95 ? -17.256 -4.050 9.982 1.00 88.00 95 PHE A C 1
ATOM 744 O O . PHE A 1 95 ? -16.888 -5.022 10.649 1.00 88.00 95 PHE A O 1
ATOM 751 N N . PRO A 1 96 ? -18.507 -3.561 10.091 1.00 83.00 96 PRO A N 1
ATOM 752 C CA . PRO A 1 96 ? -19.472 -4.037 11.088 1.00 83.00 96 PRO A CA 1
ATOM 753 C C . PRO A 1 96 ? -19.792 -5.537 10.954 1.00 83.00 96 PRO A C 1
ATOM 755 O O . PRO A 1 96 ? -20.162 -6.193 11.925 1.00 83.00 96 PRO A O 1
ATOM 758 N N . MET A 1 97 ? -19.591 -6.109 9.763 1.00 81.88 97 MET A N 1
ATOM 759 C CA . MET A 1 97 ? -19.790 -7.533 9.468 1.00 81.88 97 MET A CA 1
ATOM 760 C C . MET A 1 97 ? -18.768 -8.455 10.156 1.00 81.88 97 MET A C 1
ATOM 762 O O . MET A 1 97 ? -19.039 -9.642 10.315 1.00 81.88 97 MET A O 1
ATOM 766 N N . LEU A 1 98 ? -17.598 -7.944 10.569 1.00 77.62 98 LEU A N 1
ATOM 767 C CA . LEU A 1 98 ? -16.541 -8.765 11.176 1.00 77.62 98 LEU A CA 1
ATOM 768 C C . LEU A 1 98 ? -16.862 -9.200 12.620 1.00 77.62 98 LEU A C 1
ATOM 770 O O . LEU A 1 98 ? -16.108 -9.986 13.187 1.00 77.62 98 LEU A O 1
ATOM 774 N N . ASN A 1 99 ? -17.967 -8.714 13.207 1.00 72.19 99 ASN A N 1
ATOM 775 C CA . ASN A 1 99 ? -18.464 -9.060 14.549 1.00 72.19 99 ASN A CA 1
ATOM 776 C C . ASN A 1 99 ? -17.363 -9.088 15.630 1.00 72.19 99 ASN A C 1
ATOM 778 O O . ASN A 1 99 ? -17.292 -9.990 16.471 1.00 72.19 99 ASN A O 1
ATOM 782 N N . ILE A 1 100 ? -16.460 -8.107 15.577 1.00 74.38 100 ILE A N 1
ATOM 783 C CA . ILE A 1 100 ? -15.338 -7.998 16.506 1.00 74.38 100 ILE A CA 1
ATOM 784 C C . ILE A 1 100 ? -15.883 -7.447 17.824 1.00 74.38 100 ILE A C 1
ATOM 786 O O . ILE A 1 100 ? -16.365 -6.318 17.881 1.00 74.38 100 ILE A O 1
ATOM 790 N N . LYS A 1 101 ? -15.808 -8.244 18.894 1.00 69.00 101 LYS A N 1
ATOM 791 C CA . LYS A 1 101 ? -16.121 -7.785 20.253 1.00 69.00 101 LYS A CA 1
ATOM 792 C C . LYS A 1 101 ? -14.950 -6.934 20.751 1.00 69.00 101 LYS A C 1
ATOM 794 O O . LYS A 1 101 ? -13.840 -7.455 20.872 1.00 69.00 101 LYS A O 1
ATOM 799 N N . ILE A 1 102 ? -15.189 -5.642 20.971 1.00 64.88 102 ILE A N 1
ATOM 800 C CA . ILE A 1 102 ? -14.214 -4.713 21.566 1.00 64.88 102 ILE A CA 1
ATOM 801 C C . ILE A 1 102 ? -14.331 -4.763 23.082 1.00 64.88 102 ILE A C 1
ATOM 803 O O . ILE A 1 102 ? -15.481 -4.725 23.574 1.00 64.88 102 ILE A O 1
#

Radius of gyration: 21.92 Å; chains: 1; bounding box: 50×19×56 Å

Sequence (102 aa):
MPSCRICNKPLIWKQPYKKGDRPVEKDGSIHNCSKLRKENEDLKCVICDGSVGCPNCEFIEDCNPQDVSPLCICKKCEQLEDPFTSYKKAVVEKFPMLNIKI

pLDDT: mean 82.23, std 11.3, range [50.62, 94.19]